Protein AF-A0A945SFR8-F1 (afdb_monomer)

Structure (mmCIF, N/CA/C/O backbone):
data_AF-A0A945SFR8-F1
#
_entry.id   AF-A0A945SFR8-F1
#
loop_
_atom_site.group_PDB
_atom_site.id
_atom_site.type_symbol
_atom_site.label_atom_id
_atom_site.label_alt_id
_atom_site.label_comp_id
_atom_site.label_asym_id
_atom_site.label_entity_id
_atom_site.label_seq_id
_atom_site.pdbx_PDB_ins_code
_atom_site.Cartn_x
_atom_site.Cartn_y
_atom_site.Cartn_z
_atom_site.occupancy
_atom_site.B_iso_or_equiv
_atom_site.auth_seq_id
_atom_site.auth_comp_id
_atom_site.auth_asym_id
_atom_site.auth_atom_id
_atom_site.pdbx_PDB_model_num
ATOM 1 N N . MET A 1 1 ? -10.756 1.153 -19.511 1.00 52.66 1 MET A N 1
ATOM 2 C CA . MET A 1 1 ? -11.397 1.762 -18.319 1.00 52.66 1 MET A CA 1
ATOM 3 C C . MET A 1 1 ? -12.240 0.761 -17.531 1.00 52.66 1 MET A C 1
ATOM 5 O O . MET A 1 1 ? -12.236 0.833 -16.312 1.00 52.66 1 MET A O 1
ATOM 9 N N . THR A 1 2 ? -12.899 -0.205 -18.179 1.00 59.56 2 THR A N 1
ATOM 10 C CA . THR A 1 2 ? -13.604 -1.312 -17.504 1.00 59.56 2 THR A CA 1
ATOM 11 C C . THR A 1 2 ? -12.668 -2.249 -16.724 1.00 59.56 2 THR A C 1
ATOM 13 O O . THR A 1 2 ? -13.003 -2.601 -15.598 1.00 59.56 2 THR A O 1
ATOM 16 N N . SER A 1 3 ? -11.466 -2.551 -17.242 1.00 64.75 3 SER A N 1
ATOM 17 C CA . SER A 1 3 ? -10.493 -3.452 -16.585 1.00 64.75 3 SER A CA 1
ATOM 18 C C . SER A 1 3 ? -10.014 -2.975 -15.207 1.00 64.75 3 SER A C 1
ATOM 20 O O . SER A 1 3 ? -9.870 -3.756 -14.272 1.00 64.75 3 SER A O 1
ATOM 22 N N . THR A 1 4 ? -9.812 -1.666 -15.032 1.00 69.19 4 THR A N 1
ATOM 23 C CA . THR A 1 4 ? -9.352 -1.110 -13.749 1.00 69.19 4 THR A CA 1
ATOM 24 C C . THR A 1 4 ? -10.427 -1.230 -12.671 1.00 69.19 4 THR A C 1
ATOM 26 O O . THR A 1 4 ? -10.125 -1.542 -11.521 1.00 69.19 4 THR A O 1
ATOM 29 N N . LEU A 1 5 ? -11.694 -1.017 -13.044 1.00 75.25 5 LEU A N 1
ATOM 30 C CA . LEU A 1 5 ? -12.813 -1.155 -12.117 1.00 75.25 5 LEU A CA 1
ATOM 31 C C . LEU A 1 5 ? -13.019 -2.622 -11.723 1.00 75.25 5 LEU A C 1
ATOM 33 O O . LEU A 1 5 ? -13.219 -2.900 -10.543 1.00 75.25 5 LEU A O 1
ATOM 37 N N . SER A 1 6 ? -12.896 -3.559 -12.670 1.00 78.38 6 SER A N 1
ATOM 38 C CA . SER A 1 6 ? -12.973 -4.994 -12.369 1.00 78.38 6 SER A CA 1
ATOM 39 C C . SER A 1 6 ? -11.835 -5.479 -11.473 1.00 78.38 6 SER A C 1
ATOM 41 O O . SER A 1 6 ? -12.052 -6.380 -10.670 1.00 78.38 6 SER A O 1
ATOM 43 N N . ALA A 1 7 ? -10.652 -4.865 -11.547 1.00 77.56 7 ALA A N 1
ATOM 44 C CA . ALA A 1 7 ? -9.535 -5.204 -10.670 1.00 77.56 7 ALA A CA 1
ATOM 45 C C . ALA A 1 7 ? -9.660 -4.618 -9.255 1.00 77.56 7 ALA A C 1
ATOM 47 O O . ALA A 1 7 ? -9.242 -5.243 -8.282 1.00 77.56 7 ALA A O 1
ATOM 48 N N . LEU A 1 8 ? -10.259 -3.432 -9.116 1.00 81.88 8 LEU A N 1
ATOM 49 C CA . LEU A 1 8 ? -10.440 -2.774 -7.817 1.00 81.88 8 LEU A CA 1
ATOM 50 C C . LEU A 1 8 ? -11.673 -3.264 -7.056 1.00 81.88 8 LEU A C 1
ATOM 52 O O . LEU A 1 8 ? -11.632 -3.346 -5.827 1.00 81.88 8 LEU A O 1
ATOM 56 N N . ALA A 1 9 ? -12.752 -3.606 -7.762 1.00 86.81 9 ALA A N 1
ATOM 57 C CA . ALA A 1 9 ? -13.992 -4.108 -7.174 1.00 86.81 9 ALA A CA 1
ATOM 58 C C . ALA A 1 9 ? -13.787 -5.221 -6.123 1.00 86.81 9 ALA A C 1
ATOM 60 O O . ALA A 1 9 ? -14.328 -5.075 -5.025 1.00 86.81 9 ALA A O 1
ATOM 61 N N . PRO A 1 10 ? -12.991 -6.285 -6.365 1.00 86.88 10 PRO A N 1
ATOM 62 C CA . PRO A 1 10 ? -12.776 -7.325 -5.359 1.00 86.88 10 PRO A CA 1
ATOM 63 C C . PRO A 1 10 ? -12.020 -6.817 -4.125 1.00 86.88 10 PRO A C 1
ATOM 65 O O . PRO A 1 10 ? -12.339 -7.230 -3.013 1.00 86.88 10 PRO A O 1
ATOM 68 N N . VAL A 1 11 ? -11.069 -5.887 -4.285 1.00 87.19 11 VAL A N 1
ATOM 69 C CA . VAL A 1 11 ? -10.322 -5.301 -3.157 1.00 87.19 11 VAL A CA 1
ATOM 70 C C . VAL A 1 11 ? -11.267 -4.521 -2.245 1.00 87.19 11 VAL A C 1
ATOM 72 O O . VAL A 1 11 ? -11.287 -4.739 -1.034 1.00 87.19 11 VAL A O 1
ATOM 75 N N . PHE A 1 12 ? -12.098 -3.652 -2.824 1.00 88.12 12 PHE A N 1
ATOM 76 C CA . PHE A 1 12 ? -13.106 -2.914 -2.063 1.00 88.12 12 PHE A CA 1
ATOM 77 C C . PHE A 1 12 ? -14.175 -3.836 -1.470 1.00 88.12 12 PHE A C 1
ATOM 79 O O . PHE A 1 12 ? -14.581 -3.636 -0.326 1.00 88.12 12 PHE A O 1
ATOM 86 N N . GLY A 1 13 ? -14.585 -4.876 -2.198 1.00 92.44 13 GLY A N 1
ATOM 87 C CA . GLY A 1 13 ? -15.500 -5.897 -1.692 1.00 92.44 13 GLY A CA 1
ATOM 88 C C . GLY A 1 13 ? -14.966 -6.573 -0.429 1.00 92.44 13 GLY A C 1
ATOM 89 O O . GLY A 1 13 ? -15.700 -6.710 0.547 1.00 92.44 13 GLY A O 1
ATOM 90 N N . LEU A 1 14 ? -13.674 -6.908 -0.396 1.00 90.56 14 LEU A N 1
ATOM 91 C CA . LEU A 1 14 ? -13.040 -7.525 0.771 1.00 90.56 14 LEU A CA 1
ATOM 92 C C . LEU A 1 14 ? -13.024 -6.589 1.993 1.00 90.56 14 LEU A C 1
ATOM 94 O O . LEU A 1 14 ? -13.267 -7.035 3.114 1.00 90.56 14 LEU A O 1
ATOM 98 N N . ILE A 1 15 ? -12.812 -5.284 1.778 1.00 91.44 15 ILE A N 1
ATOM 99 C CA . ILE A 1 15 ? -12.905 -4.261 2.836 1.00 91.44 15 ILE A CA 1
ATOM 100 C C . ILE A 1 15 ? -14.329 -4.200 3.399 1.00 91.44 15 ILE A C 1
ATOM 102 O O . ILE A 1 15 ? -14.508 -4.186 4.617 1.00 91.44 15 ILE A O 1
ATOM 106 N N . VAL A 1 16 ? -15.343 -4.197 2.528 1.00 95.19 16 VAL A N 1
ATOM 107 C CA . VAL A 1 16 ? -16.755 -4.186 2.943 1.00 95.19 16 VAL A CA 1
ATOM 108 C C . VAL A 1 16 ? -17.096 -5.443 3.741 1.00 95.19 16 VAL A C 1
ATOM 110 O O . VAL A 1 16 ? -17.731 -5.338 4.788 1.00 95.19 16 VAL A O 1
ATOM 113 N N . VAL A 1 17 ? -16.631 -6.617 3.308 1.00 94.81 17 VAL A N 1
ATOM 114 C CA . VAL A 1 17 ? -16.811 -7.870 4.058 1.00 94.81 17 VAL A CA 1
ATOM 115 C C . VAL A 1 17 ? -16.176 -7.765 5.444 1.00 94.81 17 VAL A C 1
ATOM 117 O O . VAL A 1 17 ? -16.857 -8.017 6.436 1.00 94.81 17 VAL A O 1
ATOM 120 N N . GLY A 1 18 ? -14.919 -7.323 5.543 1.00 91.25 18 GLY A N 1
ATOM 121 C CA . GLY A 1 18 ? -14.247 -7.120 6.831 1.00 91.25 18 GLY A CA 1
ATOM 122 C C . GLY A 1 18 ? -14.997 -6.145 7.745 1.00 91.25 18 GLY A C 1
ATOM 123 O O . GLY A 1 18 ? -15.178 -6.416 8.934 1.00 91.25 18 GLY A O 1
ATOM 124 N N . TYR A 1 19 ? -15.514 -5.048 7.185 1.00 92.69 19 TYR A N 1
ATOM 125 C CA . TYR A 1 19 ? -16.336 -4.087 7.919 1.00 92.69 19 TYR A CA 1
ATOM 126 C C . TYR A 1 19 ? -17.639 -4.707 8.436 1.00 92.69 19 TYR A C 1
ATOM 128 O O . TYR A 1 19 ? -17.973 -4.523 9.605 1.00 92.69 19 TYR A O 1
ATOM 136 N N . VAL A 1 20 ? -18.358 -5.472 7.610 1.00 94.81 20 VAL A N 1
ATOM 137 C CA . VAL A 1 20 ? -19.597 -6.154 8.021 1.00 94.81 20 VAL A CA 1
ATOM 138 C C . VAL A 1 20 ? -19.316 -7.184 9.117 1.00 94.81 20 VAL A C 1
ATOM 140 O O . VAL A 1 20 ? -20.061 -7.239 10.096 1.00 94.81 20 VAL A O 1
ATOM 143 N N . LEU A 1 21 ? -18.227 -7.950 9.002 1.00 92.94 21 LEU A N 1
ATOM 144 C CA . LEU A 1 21 ? -17.804 -8.908 10.030 1.00 92.94 21 LEU A CA 1
ATOM 145 C C . LEU A 1 21 ? -17.545 -8.218 11.377 1.00 92.94 21 LEU A C 1
ATOM 147 O O . LEU A 1 21 ? -17.998 -8.702 12.418 1.00 92.94 21 LEU A O 1
ATOM 151 N N . LYS A 1 22 ? -16.888 -7.052 11.348 1.00 89.00 22 LYS A N 1
ATOM 152 C CA . LYS A 1 22 ? -16.649 -6.217 12.532 1.00 89.00 22 LYS A CA 1
ATOM 153 C C . LYS A 1 22 ? -17.938 -5.623 13.093 1.00 89.00 22 LYS A C 1
ATOM 155 O O . LYS A 1 22 ? -18.174 -5.700 14.293 1.00 89.00 22 LYS A O 1
ATOM 160 N N . ALA A 1 23 ? -18.796 -5.072 12.236 1.00 90.75 23 ALA A N 1
ATOM 161 C CA . ALA A 1 23 ? -20.050 -4.431 12.634 1.00 90.75 2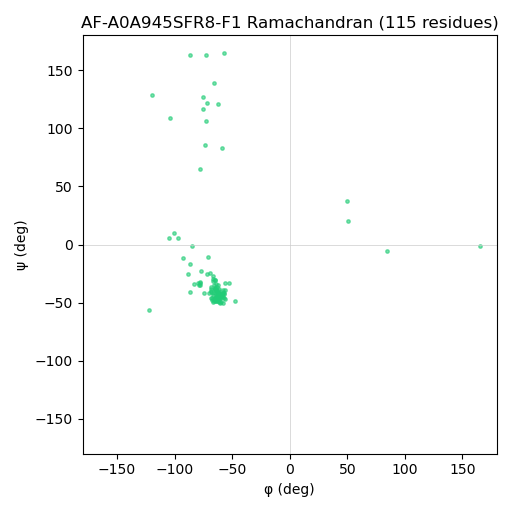3 ALA A CA 1
ATOM 162 C C . ALA A 1 23 ? -21.051 -5.416 13.259 1.00 90.75 23 ALA A C 1
ATOM 164 O O . ALA A 1 23 ? -21.833 -5.038 14.127 1.00 90.75 23 ALA A O 1
ATOM 165 N N . ARG A 1 24 ? -21.023 -6.685 12.837 1.00 92.50 24 ARG A N 1
ATOM 166 C CA . ARG A 1 24 ? -21.841 -7.763 13.415 1.00 92.50 24 ARG A CA 1
ATOM 167 C C . ARG A 1 24 ? -21.218 -8.408 14.656 1.00 92.50 24 ARG A C 1
ATOM 169 O O . ARG A 1 24 ? -21.840 -9.303 15.215 1.00 92.50 24 ARG A O 1
ATOM 176 N N . ASN A 1 25 ? -20.025 -7.967 15.072 1.00 87.94 25 ASN A N 1
ATOM 177 C CA . ASN A 1 25 ? -19.254 -8.537 16.180 1.00 87.94 25 ASN A CA 1
ATOM 178 C C . ASN A 1 25 ? -19.122 -10.071 16.079 1.00 87.94 25 ASN A C 1
ATOM 180 O O . ASN A 1 25 ? -19.204 -10.786 17.074 1.00 87.94 25 ASN A O 1
ATOM 184 N N . LEU A 1 26 ? -18.972 -10.576 14.846 1.00 87.19 26 LEU A N 1
ATOM 185 C CA . LEU A 1 26 ? -18.866 -12.015 14.566 1.00 87.19 26 LEU A CA 1
ATOM 186 C C . LEU A 1 26 ? -17.573 -12.608 15.135 1.00 87.19 26 LEU A C 1
ATOM 188 O O . LEU A 1 26 ? -17.535 -13.773 15.518 1.00 87.19 26 LEU A O 1
ATOM 192 N N . PHE A 1 27 ? -16.536 -11.778 15.212 1.00 83.25 27 PHE A N 1
ATOM 193 C CA . PHE A 1 27 ? -15.292 -12.056 15.906 1.00 83.25 27 PHE A CA 1
ATOM 194 C C . PHE A 1 27 ? -15.127 -11.001 16.997 1.00 83.25 27 PHE A C 1
ATOM 196 O O . PHE A 1 27 ? -15.244 -9.805 16.709 1.00 83.25 27 PHE A O 1
ATOM 203 N N . GLY A 1 28 ? -14.880 -11.443 18.234 1.00 86.19 28 GLY A N 1
ATOM 204 C CA . GLY A 1 28 ? -14.689 -10.550 19.377 1.00 86.19 28 GLY A CA 1
ATOM 205 C C . GLY A 1 28 ? -13.546 -9.544 19.161 1.00 86.19 28 GLY A C 1
ATOM 206 O O . GLY A 1 28 ? -12.722 -9.723 18.259 1.00 86.19 28 GLY A O 1
ATOM 207 N N . PRO A 1 29 ? -13.464 -8.480 19.980 1.00 83.75 29 PRO A N 1
ATOM 208 C CA . PRO A 1 29 ? -12.468 -7.417 19.814 1.00 83.75 29 PRO A CA 1
ATOM 209 C C . PRO A 1 29 ? -11.026 -7.946 19.806 1.00 83.75 29 PRO A C 1
ATOM 211 O O . PRO A 1 29 ? -10.203 -7.456 19.034 1.00 83.75 29 PRO A O 1
ATOM 214 N N . ASP A 1 30 ? -10.762 -9.012 20.563 1.00 90.62 30 ASP A N 1
ATOM 215 C CA . ASP A 1 30 ? -9.439 -9.627 20.709 1.00 90.62 30 ASP A CA 1
ATOM 216 C C . ASP A 1 30 ? -8.952 -10.374 19.455 1.00 90.62 30 ASP A C 1
ATOM 218 O O . ASP A 1 30 ? -7.789 -10.756 19.383 1.00 90.62 30 ASP A O 1
ATOM 222 N N . PHE A 1 31 ? -9.809 -10.596 18.452 1.00 91.31 31 PHE A N 1
ATOM 223 C CA . PHE A 1 31 ? -9.417 -11.250 17.197 1.00 91.31 31 PHE A CA 1
ATOM 224 C C . PHE A 1 31 ? -8.669 -10.308 16.244 1.00 91.31 31 PHE A C 1
ATOM 226 O O . PHE A 1 31 ? -7.774 -10.737 15.513 1.00 91.31 31 PHE A O 1
ATOM 233 N N . TRP A 1 32 ? -9.036 -9.025 16.232 1.00 89.50 32 TRP A N 1
ATOM 234 C CA . TRP A 1 32 ? -8.613 -8.095 15.183 1.00 89.50 32 TRP A CA 1
ATOM 235 C C . TRP A 1 32 ? -7.122 -7.764 15.257 1.00 89.50 32 TRP A C 1
ATOM 237 O O . TRP A 1 32 ? -6.450 -7.781 14.230 1.00 89.50 32 TRP A O 1
ATOM 247 N N . GLU A 1 33 ? -6.580 -7.542 16.455 1.00 92.00 33 GLU A N 1
ATOM 248 C CA . GLU A 1 33 ? -5.153 -7.247 16.631 1.00 92.00 33 GLU A CA 1
ATOM 249 C C . GLU A 1 33 ? -4.249 -8.431 16.209 1.00 92.00 33 GLU A C 1
ATOM 251 O O . GLU A 1 33 ? -3.326 -8.223 15.412 1.00 92.00 33 GLU A O 1
ATOM 256 N N . 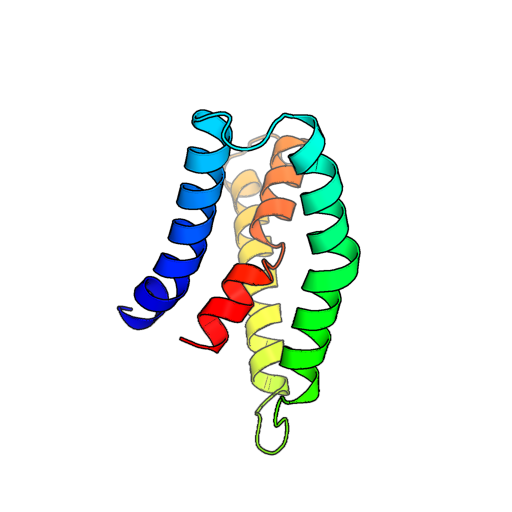PRO A 1 34 ? -4.495 -9.684 16.646 1.00 92.94 34 PRO A N 1
ATOM 257 C CA . PRO A 1 34 ? -3.772 -10.847 16.135 1.00 92.94 34 PRO A CA 1
ATOM 258 C C . PRO A 1 34 ? -3.903 -11.033 14.620 1.00 92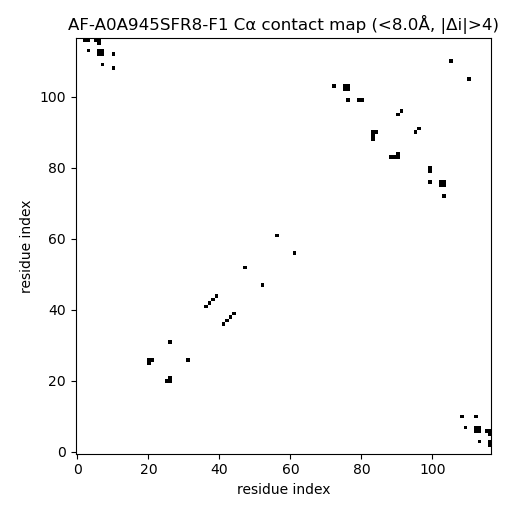.94 34 PRO A C 1
ATOM 260 O O . PRO A 1 34 ? -2.910 -11.347 13.961 1.00 92.94 34 PRO A O 1
ATOM 263 N N . ALA A 1 35 ? -5.096 -10.819 14.055 1.00 92.88 35 ALA A N 1
ATOM 264 C CA . ALA A 1 35 ? -5.325 -10.938 12.616 1.00 92.88 35 ALA A CA 1
ATOM 265 C C . ALA A 1 35 ? -4.533 -9.886 11.820 1.00 92.88 35 ALA A C 1
ATOM 267 O O . ALA A 1 35 ? -3.919 -10.212 10.798 1.00 92.88 35 ALA A O 1
ATOM 268 N N . GLU A 1 36 ? -4.483 -8.643 12.303 1.00 92.06 36 GLU A N 1
ATOM 269 C CA . GLU A 1 36 ? -3.667 -7.578 11.713 1.00 92.06 36 GLU A CA 1
ATOM 270 C C . GLU A 1 36 ? -2.178 -7.922 11.773 1.00 92.06 36 GLU A C 1
ATOM 272 O O . GLU A 1 36 ? -1.493 -7.837 10.753 1.00 92.06 36 GLU A O 1
ATOM 277 N N . ARG A 1 37 ? -1.679 -8.393 12.923 1.00 94.38 37 ARG A N 1
ATOM 278 C CA . ARG A 1 37 ? -0.278 -8.823 13.069 1.00 94.38 37 ARG A CA 1
ATOM 279 C C . ARG A 1 37 ? 0.068 -9.973 12.131 1.00 94.38 37 ARG A C 1
ATOM 281 O O . ARG A 1 37 ? 1.086 -9.905 11.447 1.00 94.38 37 ARG A O 1
ATOM 288 N N . LEU A 1 38 ? -0.775 -11.002 12.054 1.00 95.50 38 LEU A N 1
ATOM 289 C CA . LEU A 1 38 ? -0.577 -12.122 11.132 1.00 95.50 38 LEU A CA 1
ATOM 290 C C . LEU A 1 38 ? -0.512 -11.633 9.681 1.00 95.50 38 LEU A C 1
ATOM 292 O O . LEU A 1 38 ? 0.377 -12.023 8.919 1.00 95.50 38 LEU A O 1
ATOM 296 N N . THR A 1 39 ? -1.433 -10.742 9.314 1.00 93.12 39 THR A N 1
ATOM 297 C CA . THR A 1 39 ? -1.493 -10.192 7.961 1.00 93.12 39 THR A CA 1
ATOM 298 C C . THR A 1 39 ? -0.243 -9.380 7.644 1.00 93.12 39 THR A C 1
ATOM 300 O O . THR A 1 39 ? 0.351 -9.558 6.583 1.00 93.12 39 THR A O 1
ATOM 303 N N . PHE A 1 40 ? 0.192 -8.527 8.569 1.00 92.38 40 PHE A N 1
ATOM 304 C CA . PHE A 1 40 ? 1.304 -7.610 8.350 1.00 92.38 40 PHE A CA 1
ATOM 305 C C . PHE A 1 40 ? 2.668 -8.309 8.375 1.00 92.38 40 PHE A C 1
ATOM 307 O O . PHE A 1 40 ? 3.518 -8.022 7.534 1.00 92.38 40 PHE A O 1
ATOM 314 N N . TYR A 1 41 ? 2.879 -9.236 9.314 1.00 94.50 41 TYR A N 1
ATOM 315 C CA . TYR A 1 41 ? 4.176 -9.890 9.512 1.00 94.50 41 TYR A CA 1
ATOM 316 C C . TYR A 1 41 ? 4.377 -11.150 8.670 1.00 94.50 41 TYR A C 1
ATOM 318 O O . TYR A 1 41 ? 5.522 -11.489 8.387 1.00 94.50 41 TYR A O 1
ATOM 326 N N . PHE A 1 42 ? 3.310 -11.840 8.254 1.00 95.44 42 PHE A N 1
ATOM 327 C CA . PHE A 1 42 ? 3.436 -13.113 7.534 1.00 95.44 42 PHE A CA 1
ATOM 328 C C . PHE A 1 42 ? 2.772 -13.086 6.162 1.00 95.44 42 PHE A C 1
ATOM 330 O O . PHE A 1 42 ? 3.443 -13.330 5.158 1.00 95.44 42 PHE A O 1
ATOM 337 N N . LEU A 1 43 ? 1.476 -12.763 6.089 1.00 93.62 43 LEU A N 1
ATOM 338 C CA . LEU A 1 43 ? 0.739 -12.866 4.822 1.00 93.62 43 LEU A CA 1
ATOM 339 C C . LEU A 1 43 ? 1.208 -11.834 3.796 1.00 93.62 43 LEU A C 1
ATOM 341 O O . LEU A 1 43 ? 1.343 -12.163 2.620 1.00 93.62 43 LEU A O 1
ATOM 345 N N . PHE A 1 44 ? 1.490 -10.604 4.225 1.00 90.62 44 PHE A N 1
ATOM 346 C CA . PHE A 1 44 ? 1.964 -9.557 3.330 1.00 90.62 44 PHE A CA 1
ATOM 347 C C . PHE A 1 44 ? 3.373 -9.855 2.782 1.00 90.62 44 PHE A C 1
ATOM 349 O O . PHE A 1 44 ? 3.535 -9.827 1.562 1.00 90.62 44 PHE A O 1
ATOM 356 N N . PRO A 1 45 ? 4.376 -10.243 3.596 1.00 91.06 45 PRO A N 1
ATOM 357 C CA . PRO A 1 45 ? 5.657 -10.714 3.069 1.00 91.06 45 PRO A CA 1
ATOM 358 C C . PRO A 1 45 ? 5.528 -11.933 2.151 1.00 91.06 45 PRO A C 1
ATOM 360 O O . PRO A 1 45 ? 6.139 -11.950 1.084 1.00 91.06 45 PRO A O 1
ATOM 363 N N . ALA A 1 46 ? 4.698 -12.919 2.506 1.00 91.19 46 ALA A N 1
ATOM 364 C CA . ALA A 1 46 ? 4.453 -14.082 1.651 1.00 91.19 46 ALA A CA 1
ATOM 365 C C . ALA A 1 46 ? 3.838 -13.676 0.299 1.00 91.19 46 ALA A C 1
ATOM 367 O O . ALA A 1 46 ? 4.245 -14.179 -0.751 1.00 91.19 46 ALA A O 1
ATOM 368 N N . LEU A 1 47 ? 2.908 -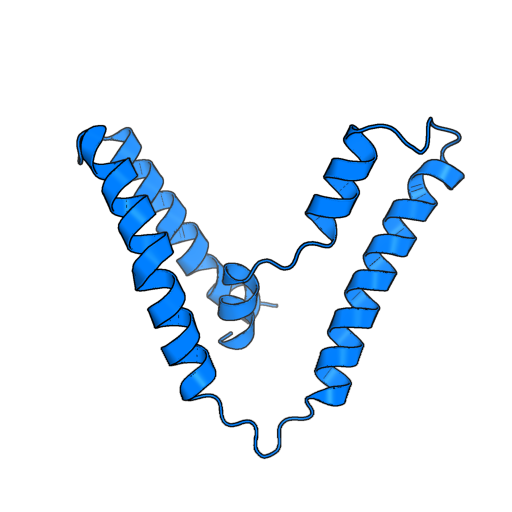12.717 0.300 1.00 88.81 47 LEU A N 1
ATOM 369 C CA . LEU A 1 47 ? 2.347 -12.139 -0.918 1.00 88.81 47 LEU A CA 1
ATOM 370 C C . LEU A 1 47 ? 3.432 -11.460 -1.763 1.00 88.81 47 LEU A C 1
ATOM 372 O O . LEU A 1 47 ? 3.490 -11.685 -2.967 1.00 88.81 47 LEU A O 1
ATOM 376 N N . LEU A 1 48 ? 4.315 -10.662 -1.160 1.00 87.81 48 LEU A N 1
ATOM 377 C CA . LEU A 1 48 ? 5.405 -10.017 -1.896 1.00 87.81 48 LEU A CA 1
ATOM 378 C C . LEU A 1 48 ? 6.353 -11.044 -2.522 1.00 87.81 48 LEU A C 1
ATOM 380 O O . LEU A 1 48 ? 6.651 -10.944 -3.709 1.00 87.81 48 LEU A O 1
ATOM 384 N N . VAL A 1 49 ?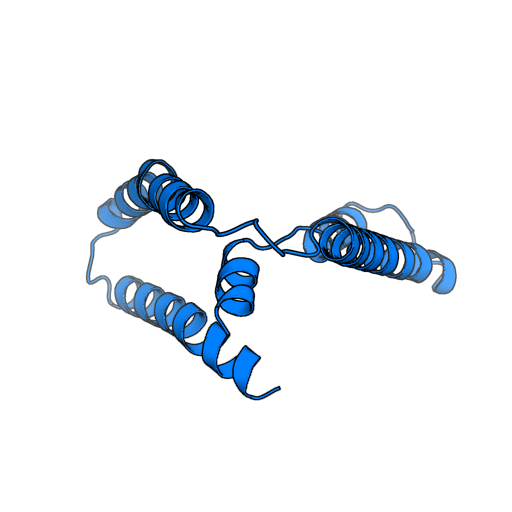 6.778 -12.056 -1.763 1.00 89.94 49 VAL A N 1
ATOM 385 C CA . VAL A 1 49 ? 7.677 -13.109 -2.264 1.00 89.94 49 VAL A CA 1
ATOM 386 C C . VAL A 1 49 ? 7.025 -13.894 -3.399 1.00 89.94 49 VAL A C 1
ATOM 388 O O . VAL A 1 49 ? 7.663 -14.126 -4.419 1.00 89.94 49 VAL A O 1
ATOM 391 N N . THR A 1 50 ? 5.751 -14.262 -3.271 1.00 85.94 50 THR A N 1
ATOM 392 C CA . THR A 1 50 ? 5.039 -15.014 -4.320 1.00 85.94 50 THR A CA 1
ATOM 393 C C . THR A 1 50 ? 4.794 -14.181 -5.577 1.00 85.94 50 THR A C 1
ATOM 395 O O . THR A 1 50 ? 4.897 -14.703 -6.685 1.00 85.94 50 THR A O 1
ATOM 398 N N . LYS A 1 51 ? 4.503 -12.883 -5.435 1.00 82.81 51 LYS A N 1
ATOM 399 C CA . LYS A 1 51 ? 4.225 -11.988 -6.569 1.00 82.81 51 LYS A CA 1
ATOM 400 C C . LYS A 1 51 ? 5.488 -11.516 -7.285 1.00 82.81 51 LYS A C 1
ATOM 402 O O . LYS A 1 51 ? 5.462 -11.373 -8.502 1.00 82.81 51 LYS A O 1
ATOM 407 N N . ILE A 1 52 ? 6.579 -11.298 -6.555 1.00 81.50 52 ILE A N 1
ATOM 408 C CA . ILE A 1 52 ? 7.864 -10.865 -7.120 1.00 81.50 52 ILE A CA 1
ATOM 409 C C . ILE A 1 52 ? 8.690 -12.071 -7.584 1.00 81.50 52 ILE A C 1
ATOM 411 O O . ILE A 1 52 ? 9.293 -12.024 -8.649 1.00 81.50 52 ILE A O 1
ATOM 415 N N . GLY A 1 53 ? 8.704 -13.163 -6.817 1.00 80.25 53 GLY A N 1
ATOM 416 C CA . GLY A 1 53 ? 9.545 -14.334 -7.083 1.00 80.25 53 GLY A CA 1
ATOM 417 C C . GLY A 1 53 ? 9.184 -15.096 -8.360 1.00 80.25 53 GLY A C 1
ATOM 418 O O . GLY A 1 53 ? 10.059 -15.712 -8.957 1.00 80.25 53 GLY A O 1
ATOM 419 N N . GLY A 1 54 ? 7.923 -15.033 -8.800 1.00 71.06 54 GLY A N 1
ATOM 420 C CA . GLY A 1 54 ? 7.469 -15.595 -10.078 1.00 71.06 54 GLY A CA 1
ATOM 421 C C . GLY A 1 54 ? 7.384 -14.581 -11.222 1.00 71.06 54 GLY A C 1
ATOM 422 O O . GLY A 1 54 ? 6.852 -14.914 -12.277 1.00 71.06 54 GLY A O 1
ATOM 423 N N . ALA A 1 55 ? 7.827 -13.336 -11.020 1.00 74.38 55 ALA A N 1
ATOM 424 C CA . ALA A 1 55 ? 7.721 -12.307 -12.046 1.00 74.38 55 ALA A CA 1
ATOM 425 C C . ALA A 1 55 ? 8.770 -12.533 -13.145 1.00 74.38 55 ALA A C 1
ATOM 427 O O . ALA A 1 55 ? 9.973 -12.425 -12.904 1.00 74.38 55 ALA A O 1
ATOM 428 N N . GLU A 1 56 ? 8.321 -12.805 -14.371 1.00 71.44 56 GLU A N 1
ATOM 429 C CA . GLU A 1 56 ? 9.207 -12.833 -15.534 1.00 71.44 56 GLU A CA 1
ATOM 430 C C . GLU A 1 56 ? 9.623 -11.405 -15.906 1.00 71.44 56 GLU A C 1
ATOM 432 O O . GLU A 1 56 ? 8.846 -10.609 -16.431 1.00 71.44 56 GLU A O 1
ATOM 437 N N . ILE A 1 57 ? 10.877 -11.066 -15.604 1.00 69.69 57 ILE A N 1
ATOM 438 C CA . ILE A 1 57 ? 11.469 -9.760 -15.940 1.00 69.69 57 ILE A CA 1
ATOM 439 C C . ILE A 1 57 ? 12.059 -9.780 -17.365 1.00 69.69 57 ILE A C 1
ATOM 441 O O . ILE A 1 57 ? 12.300 -8.733 -17.968 1.00 69.69 57 ILE A O 1
ATOM 445 N N . ALA A 1 58 ? 12.277 -10.970 -17.936 1.00 73.06 58 ALA A N 1
ATOM 446 C CA . ALA A 1 58 ? 12.787 -11.136 -19.291 1.00 73.06 58 ALA A CA 1
ATOM 447 C C . ALA A 1 58 ? 11.808 -10.534 -20.316 1.00 73.06 58 ALA A C 1
ATOM 449 O O . ALA A 1 58 ? 10.646 -10.912 -20.385 1.00 73.06 58 ALA A O 1
ATOM 450 N N . GLY A 1 59 ? 12.277 -9.562 -21.105 1.00 70.56 59 GLY A N 1
ATOM 451 C CA . GLY A 1 59 ? 11.446 -8.835 -22.076 1.00 70.56 59 GLY A CA 1
ATOM 452 C C . GLY A 1 59 ? 10.668 -7.646 -21.497 1.00 70.56 59 GLY A C 1
ATOM 453 O O . GLY A 1 59 ? 10.084 -6.871 -22.258 1.00 70.56 59 GLY A O 1
ATOM 454 N N . LEU A 1 60 ? 10.702 -7.432 -20.177 1.00 75.81 60 LEU A N 1
ATOM 455 C CA . LEU A 1 60 ? 10.032 -6.301 -19.547 1.00 75.81 60 LEU A CA 1
ATOM 456 C C . LEU A 1 60 ? 10.816 -5.004 -19.794 1.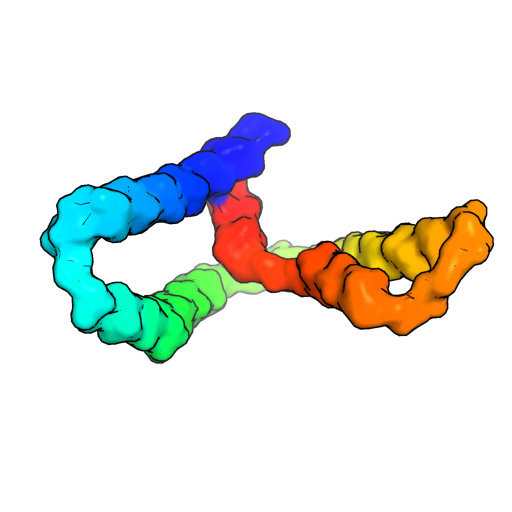00 75.81 60 LEU A C 1
ATOM 458 O O . LEU A 1 60 ? 12.000 -4.888 -19.473 1.00 75.81 60 LEU A O 1
ATOM 462 N N . ARG A 1 61 ? 10.141 -3.972 -20.315 1.00 81.88 61 ARG A N 1
ATOM 463 C CA . ARG A 1 61 ? 10.713 -2.621 -20.466 1.00 81.88 61 ARG A CA 1
ATOM 464 C C . ARG A 1 61 ? 10.715 -1.891 -19.117 1.00 81.88 61 ARG A C 1
ATOM 466 O O . ARG A 1 61 ? 10.041 -0.876 -18.945 1.00 81.88 61 ARG A O 1
ATOM 473 N N . ALA A 1 62 ? 11.494 -2.408 -18.169 1.00 82.56 62 ALA A N 1
ATOM 474 C CA . ALA A 1 62 ? 11.542 -1.931 -16.788 1.00 82.56 62 ALA A CA 1
ATOM 475 C C . ALA A 1 62 ? 11.926 -0.446 -16.682 1.00 82.56 62 ALA A C 1
ATOM 477 O O . ALA A 1 62 ? 11.336 0.289 -15.896 1.00 82.56 62 ALA A O 1
ATOM 478 N N . LEU A 1 63 ? 12.870 0.017 -17.510 1.00 86.38 63 LEU A N 1
ATOM 479 C CA . LEU A 1 63 ? 13.350 1.399 -17.465 1.00 86.38 63 LEU A CA 1
ATOM 480 C C . LEU A 1 63 ? 12.265 2.418 -17.887 1.00 86.38 63 LEU A C 1
ATOM 482 O O . LEU A 1 63 ? 12.011 3.340 -17.114 1.00 86.38 63 LEU A O 1
ATOM 486 N N . PRO A 1 64 ? 11.550 2.253 -19.024 1.00 89.44 64 PRO A N 1
ATOM 487 C CA . PRO A 1 64 ? 10.378 3.076 -19.338 1.00 89.44 64 PRO A CA 1
ATOM 488 C C . PRO A 1 64 ? 9.278 3.049 -18.272 1.00 89.44 64 PRO A C 1
ATOM 490 O O . PRO A 1 64 ? 8.691 4.091 -17.991 1.00 89.44 64 PRO A O 1
ATOM 493 N N . MET A 1 65 ? 9.006 1.890 -17.663 1.00 84.88 65 MET A N 1
ATOM 494 C CA . MET A 1 65 ? 7.999 1.774 -16.600 1.00 84.88 65 MET A CA 1
ATOM 495 C C . MET A 1 65 ? 8.410 2.561 -15.353 1.00 84.88 65 MET A C 1
ATOM 497 O O . MET A 1 65 ? 7.633 3.373 -14.854 1.00 84.88 65 MET A O 1
ATOM 501 N N . ALA A 1 66 ? 9.648 2.379 -14.888 1.00 87.75 66 ALA A N 1
ATOM 502 C CA . ALA A 1 66 ? 10.190 3.120 -13.755 1.00 87.75 66 ALA A CA 1
ATOM 503 C C . ALA A 1 66 ? 10.200 4.631 -14.030 1.00 87.75 66 ALA A C 1
ATOM 505 O O . ALA A 1 66 ? 9.758 5.413 -13.190 1.00 87.75 66 ALA A O 1
ATOM 506 N N . ALA A 1 67 ? 10.626 5.042 -15.229 1.00 92.50 67 ALA A N 1
ATOM 507 C CA . ALA A 1 67 ? 10.613 6.440 -15.642 1.00 92.50 67 ALA A CA 1
ATOM 508 C C . ALA A 1 67 ? 9.192 7.022 -15.637 1.00 92.50 67 ALA A C 1
ATOM 510 O O . ALA A 1 67 ? 8.990 8.110 -15.105 1.00 92.50 67 ALA A O 1
ATOM 511 N N . ALA A 1 68 ? 8.201 6.292 -16.158 1.00 90.69 68 ALA A N 1
ATOM 512 C CA . ALA A 1 68 ? 6.804 6.721 -16.147 1.00 90.69 68 ALA A CA 1
ATOM 513 C C . ALA A 1 68 ? 6.257 6.872 -14.717 1.00 90.69 68 ALA A C 1
ATOM 515 O O . ALA A 1 68 ? 5.616 7.877 -14.412 1.00 90.69 68 ALA A O 1
ATOM 516 N N . MET A 1 69 ? 6.547 5.919 -13.823 1.00 88.00 69 MET A N 1
ATOM 517 C CA . MET A 1 69 ? 6.123 5.985 -12.419 1.00 88.00 69 MET A CA 1
ATOM 518 C C . MET A 1 69 ? 6.764 7.166 -11.676 1.00 88.00 69 MET A C 1
ATOM 520 O O . MET A 1 69 ? 6.072 7.906 -10.971 1.00 88.00 69 MET A O 1
ATOM 524 N N . ILE A 1 70 ? 8.073 7.374 -11.853 1.00 91.88 70 ILE A N 1
ATOM 525 C CA . ILE A 1 70 ? 8.804 8.490 -11.237 1.00 91.88 70 ILE A CA 1
ATOM 526 C C . ILE A 1 70 ? 8.288 9.821 -11.787 1.00 91.88 70 ILE A C 1
ATOM 528 O O . ILE A 1 70 ? 7.957 10.712 -11.008 1.00 91.88 70 ILE A O 1
ATOM 532 N N . ALA A 1 71 ? 8.155 9.948 -13.110 1.00 94.31 71 ALA A N 1
ATOM 533 C CA . ALA A 1 71 ? 7.668 11.163 -13.753 1.00 94.31 71 ALA A CA 1
ATOM 534 C C . ALA A 1 71 ? 6.245 11.511 -13.304 1.00 94.31 71 ALA A C 1
ATOM 536 O O . ALA A 1 71 ? 5.990 12.660 -12.956 1.00 94.31 71 ALA A O 1
ATOM 537 N N . ALA A 1 72 ? 5.337 10.532 -13.237 1.00 91.25 72 ALA A N 1
ATOM 538 C CA . ALA A 1 72 ? 3.975 10.750 -12.750 1.00 91.25 72 ALA A CA 1
ATOM 539 C C . ALA A 1 72 ? 3.953 11.218 -11.285 1.00 91.25 72 ALA A C 1
ATOM 541 O O . ALA A 1 72 ? 3.219 12.144 -10.940 1.00 91.25 72 ALA A O 1
ATOM 542 N N . THR A 1 73 ? 4.796 10.624 -10.435 1.00 91.38 73 THR A N 1
ATOM 543 C CA . THR A 1 73 ? 4.909 11.002 -9.017 1.00 91.38 73 THR A CA 1
ATOM 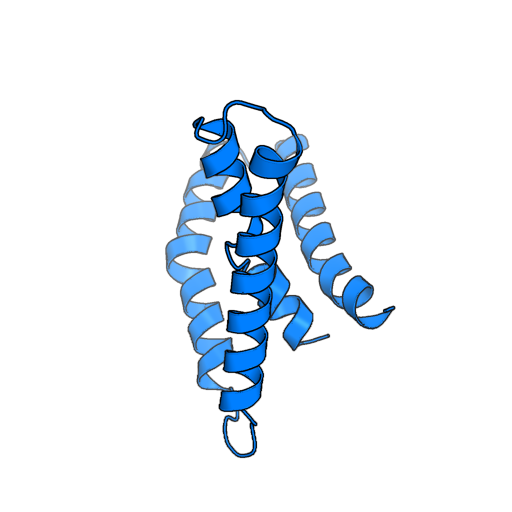544 C C . THR A 1 73 ? 5.456 12.422 -8.860 1.00 91.38 73 THR A C 1
ATOM 546 O O . THR A 1 73 ? 4.890 13.227 -8.120 1.00 91.38 73 THR A O 1
ATOM 549 N N . LEU A 1 74 ? 6.525 12.759 -9.589 1.00 93.69 74 LEU A N 1
ATOM 550 C CA . LEU A 1 74 ? 7.116 14.100 -9.582 1.00 93.69 74 LEU A CA 1
ATOM 551 C C . LEU A 1 74 ? 6.162 15.148 -10.158 1.00 93.69 74 LEU A C 1
ATOM 553 O O . LEU A 1 74 ? 6.071 16.246 -9.615 1.00 93.69 74 LEU A O 1
ATOM 557 N N . LEU A 1 75 ? 5.420 14.808 -11.214 1.00 94.25 75 LEU A N 1
ATOM 558 C CA . LEU A 1 75 ? 4.403 15.676 -11.799 1.00 94.25 75 LEU A CA 1
ATOM 559 C C . LEU A 1 75 ? 3.295 15.972 -10.785 1.00 94.25 75 LEU A C 1
ATOM 561 O O . LEU A 1 75 ? 2.966 17.136 -10.573 1.00 94.25 75 LEU A O 1
ATOM 565 N N . MET A 1 76 ? 2.761 14.945 -10.116 1.00 92.25 76 MET A N 1
ATOM 566 C CA . MET A 1 76 ? 1.758 15.123 -9.062 1.00 92.25 76 MET A CA 1
ATOM 567 C C . MET A 1 76 ? 2.299 15.995 -7.921 1.00 92.25 76 MET A C 1
ATOM 569 O O . MET A 1 76 ? 1.628 16.929 -7.482 1.00 92.25 76 MET A O 1
ATOM 573 N N . ALA A 1 77 ? 3.535 15.748 -7.479 1.00 91.19 77 ALA A N 1
ATOM 574 C CA . ALA A 1 77 ? 4.182 16.566 -6.458 1.00 91.19 77 ALA A CA 1
ATOM 575 C C . ALA A 1 77 ? 4.311 18.035 -6.901 1.00 91.19 77 ALA A C 1
ATOM 577 O O . ALA A 1 77 ? 3.983 18.940 -6.135 1.00 91.19 77 ALA A O 1
ATOM 578 N N . ALA A 1 78 ? 4.742 18.281 -8.142 1.00 91.12 78 ALA A N 1
ATOM 579 C CA . ALA A 1 78 ? 4.884 19.621 -8.707 1.00 91.12 78 ALA A CA 1
ATOM 580 C C . ALA A 1 78 ? 3.538 20.351 -8.808 1.00 91.12 78 ALA A C 1
ATOM 582 O O . ALA A 1 78 ? 3.444 21.513 -8.409 1.00 91.12 78 ALA A O 1
ATOM 583 N N . VAL A 1 79 ? 2.489 19.661 -9.270 1.00 90.44 79 VAL A N 1
ATOM 584 C CA . VAL A 1 79 ? 1.119 20.194 -9.323 1.00 90.44 79 VAL A CA 1
ATOM 585 C C . VAL A 1 79 ? 0.660 20.605 -7.927 1.00 90.44 79 VAL A C 1
ATOM 587 O O . VAL A 1 79 ? 0.234 21.743 -7.730 1.00 90.44 79 VAL A O 1
ATOM 590 N N . LEU A 1 80 ? 0.807 19.726 -6.935 1.00 88.69 80 LEU A N 1
ATOM 591 C CA . LEU A 1 80 ? 0.400 20.019 -5.561 1.00 88.69 80 LEU A CA 1
ATOM 592 C C . LEU A 1 80 ? 1.208 21.167 -4.949 1.00 88.69 80 LEU A C 1
ATOM 594 O O . LEU A 1 80 ? 0.630 22.010 -4.270 1.00 88.69 80 LEU A O 1
ATOM 598 N N . MET A 1 81 ? 2.508 21.261 -5.231 1.00 87.00 81 MET A N 1
ATOM 599 C CA . MET A 1 81 ? 3.356 22.374 -4.784 1.00 87.00 81 MET A CA 1
ATOM 600 C C . MET A 1 81 ? 3.037 23.711 -5.468 1.00 87.00 81 MET A C 1
ATOM 602 O O . MET A 1 81 ? 3.305 24.768 -4.892 1.00 87.00 81 MET A O 1
ATOM 606 N N . ALA A 1 82 ? 2.454 23.700 -6.669 1.00 86.06 82 ALA A N 1
ATOM 607 C CA . ALA A 1 82 ? 2.060 24.916 -7.378 1.00 86.06 82 ALA A CA 1
ATOM 608 C C . ALA A 1 82 ? 0.748 25.520 -6.841 1.00 86.06 82 ALA A C 1
ATOM 610 O O . ALA A 1 82 ? 0.601 26.743 -6.827 1.00 86.06 82 ALA A O 1
ATOM 611 N N . ILE A 1 83 ? -0.188 24.696 -6.353 1.00 81.88 83 ILE A N 1
ATOM 612 C CA . ILE A 1 83 ? -1.523 25.137 -5.899 1.00 81.88 83 ILE A CA 1
ATOM 613 C C . ILE A 1 83 ? -1.471 26.228 -4.805 1.00 81.88 83 ILE A C 1
ATOM 615 O O . ILE A 1 83 ? -2.175 27.230 -4.952 1.00 81.88 83 ILE A O 1
ATOM 619 N N . PRO A 1 84 ? -0.656 26.114 -3.735 1.00 76.69 84 PRO A N 1
ATOM 620 C CA . PRO A 1 84 ? -0.548 27.163 -2.720 1.00 76.69 84 PRO A CA 1
ATOM 621 C C . PRO A 1 84 ? 0.038 28.463 -3.279 1.00 76.69 84 PRO A C 1
ATOM 623 O O . PRO A 1 84 ? -0.447 29.542 -2.944 1.00 76.69 84 PRO A O 1
ATOM 626 N N . LYS A 1 85 ? 1.028 28.362 -4.182 1.00 69.62 85 LYS A N 1
ATOM 627 C CA . LYS A 1 85 ? 1.665 29.520 -4.833 1.00 69.62 85 LYS A CA 1
ATOM 628 C C . LYS A 1 85 ? 0.684 30.310 -5.704 1.00 69.62 85 LYS A C 1
ATOM 630 O O . LYS A 1 85 ? 0.772 31.529 -5.761 1.00 69.62 85 LYS A O 1
ATOM 635 N N . LEU A 1 86 ? -0.270 29.626 -6.338 1.00 65.12 86 LEU A N 1
ATOM 636 C CA . LEU A 1 86 ? -1.332 30.229 -7.154 1.00 65.12 86 LEU A CA 1
ATOM 637 C C . LEU A 1 86 ? -2.459 30.861 -6.322 1.00 65.12 86 LEU A C 1
ATOM 639 O O . LEU A 1 86 ? -3.179 31.719 -6.825 1.00 65.12 86 LEU A O 1
ATOM 643 N N . ARG A 1 87 ? -2.637 30.436 -5.065 1.00 70.38 87 ARG A N 1
ATOM 644 C CA . ARG A 1 87 ? -3.757 30.850 -4.203 1.00 70.38 87 ARG A CA 1
ATOM 645 C C . ARG A 1 87 ? -3.392 31.861 -3.111 1.00 70.38 87 ARG A C 1
ATOM 647 O O . ARG A 1 87 ? -4.255 32.161 -2.295 1.00 70.38 87 ARG A O 1
ATOM 654 N N . GLN A 1 88 ? -2.153 32.366 -3.081 1.00 60.91 88 GLN A N 1
ATOM 655 C CA . GLN A 1 88 ? -1.638 33.290 -2.048 1.00 60.91 88 GLN A CA 1
ATOM 656 C C . GLN A 1 88 ? -1.877 32.818 -0.594 1.00 60.91 88 GLN A C 1
ATOM 658 O O . GLN A 1 88 ? -1.857 33.615 0.338 1.00 60.91 88 GLN A O 1
ATOM 663 N N . GLY A 1 89 ? -2.121 31.521 -0.386 1.00 61.72 89 GLY A N 1
ATOM 664 C CA . GLY A 1 89 ? -2.343 30.940 0.936 1.00 61.72 89 GLY A CA 1
ATOM 665 C C . GLY A 1 89 ? -1.029 30.549 1.606 1.00 61.72 89 GLY A C 1
ATOM 666 O O . GLY A 1 89 ? -0.012 30.407 0.929 1.00 61.72 89 GLY A O 1
ATOM 667 N N . GLU A 1 90 ? -1.063 30.329 2.925 1.00 57.38 90 GLU A N 1
ATOM 668 C CA . GLU A 1 90 ? 0.063 29.854 3.745 1.00 57.38 90 GLU A CA 1
ATOM 669 C C . GLU A 1 90 ? 0.587 28.492 3.243 1.00 57.38 90 GLU A C 1
ATOM 671 O O . GLU A 1 90 ? 0.201 27.409 3.696 1.00 57.38 90 GLU A O 1
ATOM 676 N N . GLY A 1 91 ? 1.451 28.537 2.231 1.00 61.16 91 GLY A N 1
ATOM 677 C CA . GLY A 1 91 ? 2.086 27.376 1.626 1.00 61.16 91 GLY A CA 1
ATOM 678 C C . GLY A 1 91 ? 3.160 26.824 2.550 1.00 61.16 91 GLY A C 1
ATOM 679 O O . GLY A 1 91 ? 4.324 27.179 2.417 1.00 61.16 91 GLY A O 1
ATOM 680 N N . GLY A 1 92 ? 2.771 25.970 3.496 1.00 66.88 92 GLY A N 1
ATOM 681 C CA . GLY A 1 92 ? 3.738 25.317 4.386 1.00 66.88 92 GLY A CA 1
ATOM 682 C C . GLY A 1 92 ? 3.184 24.631 5.634 1.00 66.88 92 GLY A C 1
ATOM 683 O O . GLY A 1 92 ? 3.959 24.051 6.387 1.00 66.88 92 GLY A O 1
ATOM 684 N N . GLY A 1 93 ? 1.871 24.668 5.881 1.00 79.19 93 GLY A N 1
ATOM 685 C CA . GLY A 1 93 ? 1.298 24.079 7.096 1.00 79.19 93 GLY A CA 1
ATOM 686 C C . GLY A 1 93 ? 1.280 22.536 7.122 1.00 79.19 93 GLY A C 1
ATOM 687 O O . GLY A 1 93 ? 1.313 21.893 6.067 1.00 79.19 93 GLY A O 1
ATOM 688 N N . PRO A 1 94 ? 1.100 21.913 8.307 1.00 82.50 94 PRO A N 1
ATOM 689 C CA . PRO A 1 94 ? 1.011 20.453 8.466 1.00 82.50 94 PRO A CA 1
ATOM 690 C C . PRO A 1 94 ? -0.034 19.789 7.559 1.00 82.50 94 PRO A C 1
ATOM 692 O O . PRO A 1 94 ? 0.170 18.687 7.062 1.00 82.50 94 PRO A O 1
ATOM 695 N N . ARG A 1 95 ? -1.140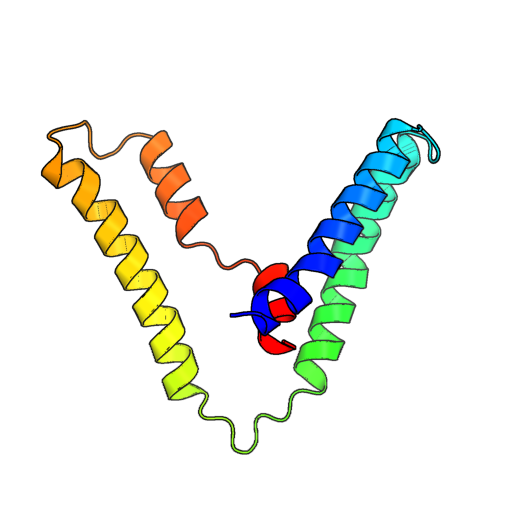 20.491 7.275 1.00 81.75 95 ARG A N 1
ATOM 696 C CA . ARG A 1 95 ? -2.190 20.029 6.353 1.00 81.75 95 ARG A CA 1
ATOM 697 C C . ARG A 1 95 ? -1.672 19.833 4.928 1.00 81.75 95 ARG A C 1
ATOM 699 O O . ARG A 1 95 ? -2.018 18.846 4.288 1.00 81.75 95 ARG A O 1
ATOM 706 N N . PHE A 1 96 ? -0.845 20.757 4.441 1.00 84.00 96 PHE A N 1
ATOM 707 C CA . PHE A 1 96 ? -0.261 20.675 3.104 1.00 84.00 96 PHE A CA 1
ATOM 708 C C . PHE A 1 96 ? 0.709 19.498 3.006 1.00 84.00 96 PHE A C 1
ATOM 710 O O . PHE A 1 96 ? 0.646 18.724 2.055 1.00 84.00 96 PHE A O 1
ATOM 717 N N . VAL A 1 97 ? 1.551 19.320 4.025 1.00 85.56 97 VAL A N 1
ATOM 718 C CA . VAL A 1 97 ? 2.502 18.206 4.083 1.00 85.56 97 VAL A CA 1
ATOM 719 C C . VAL A 1 97 ? 1.770 16.859 4.119 1.00 85.56 97 VAL A C 1
ATOM 721 O O . VAL A 1 97 ? 2.137 15.960 3.365 1.00 85.56 97 VAL A O 1
ATOM 724 N N . SER A 1 98 ? 0.690 16.728 4.897 1.00 87.31 98 SER A N 1
ATOM 725 C CA . SER A 1 98 ? -0.139 15.513 4.911 1.00 87.31 98 SER A CA 1
ATOM 726 C C . SER A 1 98 ? -0.808 15.229 3.562 1.00 87.31 98 SER A C 1
ATOM 728 O O . SER A 1 98 ? -0.845 14.077 3.13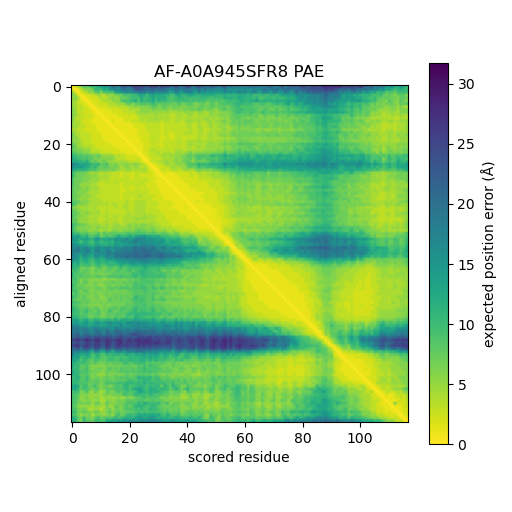3 1.00 87.31 98 SER A O 1
ATOM 730 N N . LEU A 1 99 ? -1.308 16.259 2.869 1.00 86.94 99 LEU A N 1
ATOM 731 C CA . LEU A 1 99 ? -1.890 16.114 1.528 1.00 86.94 99 LEU A CA 1
ATOM 732 C C . LEU A 1 99 ? -0.841 15.682 0.499 1.00 86.94 99 LEU A C 1
ATOM 734 O O . LEU A 1 99 ? -1.084 14.751 -0.266 1.00 86.94 99 LEU A O 1
ATOM 738 N N . LEU A 1 100 ? 0.329 16.326 0.503 1.00 87.56 100 LEU A N 1
ATOM 739 C CA . LEU A 1 100 ? 1.423 16.006 -0.408 1.00 87.56 100 LEU A CA 1
ATOM 740 C C . LEU A 1 100 ? 1.899 14.564 -0.202 1.00 87.56 100 LEU A C 1
ATOM 742 O O . LEU A 1 100 ? 1.969 13.808 -1.166 1.00 87.56 100 LEU A O 1
ATOM 746 N N . GLN A 1 101 ? 2.158 14.163 1.048 1.00 87.56 101 GLN A N 1
ATOM 747 C CA . GLN A 1 101 ? 2.576 12.797 1.375 1.00 87.56 101 GLN A CA 1
ATOM 748 C C . GLN A 1 101 ? 1.497 11.768 1.030 1.00 87.56 101 GLN A C 1
ATOM 750 O O . GLN A 1 101 ? 1.813 10.718 0.478 1.00 87.56 101 GLN A O 1
ATOM 755 N N . GLY A 1 102 ? 0.226 12.066 1.313 1.00 87.12 102 GLY A N 1
ATOM 756 C CA . GLY A 1 102 ? -0.884 11.175 0.983 1.00 87.12 102 GLY A CA 1
ATOM 757 C C . GLY A 1 102 ? -1.054 10.961 -0.523 1.00 87.12 102 GLY A C 1
ATOM 758 O O . GLY A 1 102 ? -1.357 9.850 -0.946 1.00 87.12 102 GLY A O 1
ATOM 759 N N . ALA A 1 103 ? -0.822 11.997 -1.331 1.00 86.88 103 ALA A N 1
ATOM 760 C CA . ALA A 1 103 ? -1.037 11.948 -2.775 1.00 86.88 103 ALA A CA 1
ATOM 761 C C . ALA A 1 103 ? 0.092 11.264 -3.559 1.00 86.88 103 ALA A C 1
ATOM 763 O O . ALA A 1 103 ? -0.175 10.641 -4.584 1.00 86.88 103 ALA A O 1
ATOM 764 N N . ILE A 1 104 ? 1.346 11.379 -3.107 1.00 89.06 104 ILE A N 1
ATOM 765 C CA . ILE A 1 104 ? 2.503 10.794 -3.810 1.00 89.06 104 ILE A CA 1
ATOM 766 C C . ILE A 1 104 ? 2.865 9.391 -3.312 1.00 89.06 104 ILE A C 1
ATOM 768 O O . ILE A 1 104 ? 3.691 8.715 -3.925 1.00 89.06 104 ILE A O 1
ATOM 772 N N . ARG A 1 105 ? 2.293 8.948 -2.186 1.00 86.00 105 ARG A N 1
ATOM 773 C CA . ARG A 1 105 ? 2.620 7.649 -1.597 1.00 86.00 105 ARG A CA 1
ATOM 774 C C . ARG A 1 105 ? 2.042 6.514 -2.452 1.00 86.00 105 ARG A C 1
ATOM 776 O O . ARG A 1 105 ? 0.822 6.433 -2.606 1.00 86.00 105 ARG A O 1
ATOM 783 N N . PRO A 1 106 ? 2.876 5.588 -2.953 1.00 75.12 106 PRO A N 1
ATOM 784 C CA . PRO A 1 106 ? 2.381 4.440 -3.695 1.00 75.12 106 PRO A CA 1
ATOM 785 C C . PRO A 1 106 ? 1.549 3.524 -2.786 1.00 75.12 106 PRO A C 1
ATOM 787 O O . PRO A 1 106 ? 1.913 3.262 -1.638 1.00 75.12 106 PRO A O 1
ATOM 790 N N . ASN A 1 107 ? 0.432 3.017 -3.312 1.00 81.75 107 ASN A N 1
ATOM 791 C CA . ASN A 1 107 ? -0.401 2.023 -2.641 1.00 81.75 107 ASN A CA 1
ATOM 792 C C . ASN A 1 107 ? -0.173 0.649 -3.277 1.00 81.75 107 ASN A C 1
ATOM 794 O O . ASN A 1 107 ? -0.606 0.395 -4.401 1.00 81.75 107 ASN A O 1
ATOM 798 N N . THR A 1 108 ? 0.492 -0.241 -2.541 1.00 79.62 108 THR A N 1
ATOM 799 C CA . THR A 1 108 ? 0.863 -1.576 -3.026 1.00 79.62 108 THR A CA 1
ATOM 800 C C . THR A 1 108 ? -0.350 -2.437 -3.381 1.00 79.62 108 THR A C 1
ATOM 802 O O . THR A 1 108 ? -0.286 -3.178 -4.354 1.00 79.62 108 THR A O 1
ATOM 805 N N . TYR A 1 109 ? -1.473 -2.323 -2.661 1.00 76.94 109 TYR A N 1
ATOM 806 C CA . TYR A 1 109 ? -2.679 -3.115 -2.943 1.00 76.94 109 TYR A CA 1
ATOM 807 C C . TYR A 1 109 ? -3.337 -2.709 -4.261 1.00 76.94 109 TYR A C 1
ATOM 809 O O . TYR A 1 109 ? -3.666 -3.563 -5.082 1.00 76.94 109 TYR A O 1
ATOM 817 N N . VAL A 1 110 ? -3.479 -1.402 -4.484 1.00 76.00 110 VAL A N 1
ATOM 818 C CA . VAL A 1 110 ? -4.010 -0.854 -5.741 1.00 76.00 110 VAL A CA 1
ATOM 819 C C . VAL A 1 110 ? -3.051 -1.137 -6.897 1.00 76.00 110 VAL A C 1
ATOM 821 O O . VAL A 1 110 ? -3.495 -1.527 -7.972 1.00 76.00 110 VAL A O 1
ATOM 824 N N . GLY A 1 111 ? -1.743 -0.988 -6.667 1.00 78.00 111 GLY A N 1
ATOM 825 C CA . GLY A 1 111 ? -0.710 -1.275 -7.662 1.00 78.00 111 GLY A CA 1
ATOM 826 C C . GLY A 1 111 ? -0.695 -2.742 -8.092 1.00 78.00 111 GLY A C 1
ATOM 827 O O . GLY A 1 111 ? -0.681 -3.019 -9.287 1.00 78.00 111 GLY A O 1
ATOM 828 N N . LEU A 1 112 ? -0.774 -3.676 -7.136 1.00 77.31 112 LEU A N 1
ATOM 829 C CA . LEU A 1 112 ? -0.908 -5.106 -7.424 1.00 77.31 112 LEU A CA 1
ATOM 830 C C . LEU A 1 112 ? -2.191 -5.379 -8.210 1.00 77.31 112 LEU A C 1
ATOM 832 O O . LEU A 1 112 ? -2.121 -5.999 -9.262 1.00 77.31 112 LEU A O 1
ATOM 836 N N . ALA A 1 113 ? -3.343 -4.880 -7.757 1.00 75.44 113 ALA A N 1
ATOM 837 C CA . ALA A 1 113 ? -4.605 -5.086 -8.465 1.00 75.44 113 ALA A CA 1
ATOM 838 C C . ALA A 1 113 ? -4.547 -4.577 -9.916 1.00 75.44 113 ALA A C 1
ATOM 840 O O . ALA A 1 113 ? -4.925 -5.301 -10.829 1.00 75.44 113 ALA A O 1
ATOM 841 N N . ALA A 1 114 ? -4.019 -3.370 -10.136 1.00 74.25 114 ALA A N 1
ATOM 842 C CA . ALA A 1 114 ? -3.905 -2.772 -11.463 1.00 74.25 114 ALA A CA 1
ATOM 843 C C . ALA A 1 114 ? -2.918 -3.506 -12.387 1.00 74.25 114 ALA A C 1
ATOM 845 O O . ALA A 1 114 ? -3.132 -3.522 -13.593 1.00 74.25 114 ALA A O 1
ATOM 846 N N . ALA A 1 115 ? -1.854 -4.106 -11.848 1.00 73.94 115 ALA A N 1
ATOM 847 C CA . ALA A 1 115 ? -0.894 -4.878 -12.638 1.00 73.94 115 ALA A CA 1
ATOM 848 C C . ALA A 1 115 ? -1.460 -6.221 -13.136 1.00 73.94 115 ALA A C 1
ATOM 850 O O . ALA A 1 115 ? -0.991 -6.738 -14.145 1.00 73.94 115 ALA A O 1
ATOM 851 N N . TYR A 1 116 ? -2.451 -6.778 -12.432 1.00 68.62 116 TYR A N 1
ATOM 852 C CA . TYR A 1 116 ? -3.139 -8.023 -12.800 1.00 68.62 116 TYR A CA 1
ATOM 853 C C . TYR A 1 116 ? -4.512 -7.783 -13.466 1.00 68.62 116 TYR A C 1
ATOM 855 O O . TYR A 1 116 ? -5.276 -8.735 -13.625 1.00 68.62 116 TYR A O 1
ATOM 863 N N . ALA A 1 117 ? -4.830 -6.527 -13.808 1.00 63.97 117 ALA A N 1
ATOM 864 C CA . ALA A 1 117 ? -6.061 -6.090 -14.475 1.00 63.97 117 ALA A CA 1
ATOM 865 C C . ALA A 1 117 ? -5.960 -6.181 -16.001 1.00 63.97 117 ALA A C 1
ATOM 867 O O . ALA A 1 117 ? -7.001 -6.473 -16.634 1.00 63.97 117 ALA A O 1
#

Foldseek 3Di:
DVLLCVLCVVVVVVVVVVVVCVVVCVDPPVVPVVVVCCCVVPVVVVVVCVVVVPDDCVPPPVVVVVVVLVVVLVVLLVVLQVVCVVVVDPRPDPVSVVVNCVRSDDDPSSVVSVVVD

pLDDT: mean 83.53, std 9.8, range [52.66, 95.5]

Radius of gyration: 19.1 Å; Cα contacts (8 Å, |Δi|>4): 38; chains: 1; bounding box: 35×49×43 Å

Mean predicted aligned error: 7.95 Å

Solvent-accessible surface area (backbone atoms only — not comparable to full-atom values): 6825 Å² total; per-residue (Å²): 116,68,45,57,52,64,32,45,48,60,58,54,49,53,53,52,49,53,50,51,43,55,75,66,53,77,55,58,81,80,50,54,63,59,51,50,50,47,40,64,73,46,51,48,53,51,50,48,50,59,61,56,73,70,53,79,61,80,90,55,67,56,66,64,51,53,50,51,54,51,50,52,39,51,49,52,51,51,54,63,63,45,52,34,73,76,62,80,46,84,74,77,44,72,68,54,54,51,50,53,54,62,71,58,54,84,53,67,68,62,51,54,31,56,75,78,72

Sequence (117 aa):
MTSTLSALAPVFGLIVVGYVLKARNLFGPDFWEPAERLTFYFLFPALLVTKIGGAEIAGLRALPMAAAMIAATLLMAAVLMAIPKLRQGEGGGPRFVSLLQGAIRPNTYVGLAAAYA

Secondary structure (DSSP, 8-state):
-HHHHHHHHHHHHHHHHHHHHHHTTSS-HHHHHHHHHHIIIIIHHHHHHHHHHT---TT--HHHHHHHHHHHHHHHHHHHHHHHHHTTS-TT-HHHHHHHHHHHS--HHHHHHHHT-